Protein AF-A0A8T5UQQ6-F1 (afdb_monomer_lite)

Secondary structure (DSSP, 8-state):
-----------------S----TTSTT---S--HHHHHHHHHHHHHHHHHHHHHHHHHHHHHHHHHHHHHHHTTT----HHHHHHHHHHHHHHHHHHHHHHHHHHHHHHHHHHTTTTT--S-----HHHHHHHHHHHHHHHHHHHHHHHHHHHH-SSHHHHHHHHHHHHHHHHHHHHT-

Radius of gyration: 28.47 Å; chains: 1; bounding box: 73×59×89 Å

pLDDT: mean 74.28, std 14.73, range [43.25, 91.75]

Foldseek 3Di:
DDDDDDDDDPDDPPPPDDDPPPPVDPPDDPPPPVVNVVLVLVLVVLLVCLLLVLLLVLLVVLLVCVVCVVVCVVPDDDDPPVVSVCSLVVSLVVSVVVSVVVVVVSVVCCQVCCVVPVDPNPPDDPVVNVVVSVVCSVVSSVVSNVVSVVLSVVDPHPVVSVVVSVVVCVVVVVVSVVD

Sequence (179 aa):
PMDLEVHNLDPTPQVDRYSEEDCSRPNYTCESNALVQMIPMGTIILIYVFIAGGASMLLRNVANEKQNRMIEILMTSVDPSQMFTGKIIGLGIASLIPTLVWVGTSFALLQVGGGTLNLPQEFTLPLSFLIGWLFFFMLGYALYASLMAGVGALAPNLKEANQAIGLIMLPMVIGYMLS

Structure (mmCIF, N/CA/C/O backbone):
data_AF-A0A8T5UQQ6-F1
#
_entry.id   AF-A0A8T5UQQ6-F1
#
loop_
_atom_site.group_PDB
_atom_site.id
_atom_site.type_symbol
_atom_site.label_atom_id
_atom_site.label_alt_id
_atom_site.label_comp_id
_atom_site.label_asym_id
_atom_site.label_entity_id
_atom_site.label_seq_id
_atom_site.pdbx_PDB_ins_code
_atom_site.Cartn_x
_atom_site.Cartn_y
_atom_site.Cartn_z
_atom_site.occupancy
_atom_site.B_iso_or_equiv
_atom_site.auth_seq_id
_atom_site.auth_comp_id
_atom_site.auth_asym_id
_atom_site.auth_atom_id
_atom_site.pdbx_PDB_model_num
ATOM 1 N N . PRO A 1 1 ? 56.107 -46.641 -57.876 1.00 48.81 1 PRO A N 1
ATOM 2 C CA . PRO A 1 1 ? 56.370 -45.622 -56.835 1.00 48.81 1 PRO A CA 1
ATOM 3 C C . PRO A 1 1 ? 55.032 -45.297 -56.180 1.00 48.81 1 PRO A C 1
ATOM 5 O O . PRO A 1 1 ? 54.110 -44.898 -56.881 1.00 48.81 1 PRO A O 1
ATOM 8 N N . MET A 1 2 ? 54.897 -45.667 -54.908 1.00 46.38 2 MET A N 1
ATOM 9 C CA . MET A 1 2 ? 53.765 -45.312 -54.058 1.00 46.38 2 MET A CA 1
ATOM 10 C C . MET A 1 2 ? 53.975 -43.880 -53.581 1.00 46.38 2 MET A C 1
ATOM 12 O O . MET A 1 2 ? 54.903 -43.661 -52.812 1.00 46.38 2 MET A O 1
ATOM 16 N N . ASP A 1 3 ? 53.089 -42.973 -53.981 1.00 51.50 3 ASP A N 1
ATOM 17 C CA . ASP A 1 3 ? 52.926 -41.675 -53.334 1.00 51.50 3 ASP A CA 1
ATOM 18 C C . ASP A 1 3 ? 51.500 -41.644 -52.766 1.00 51.50 3 ASP A C 1
ATOM 20 O O . ASP A 1 3 ? 50.524 -41.325 -53.445 1.00 51.50 3 ASP A O 1
ATOM 24 N N . LEU A 1 4 ? 51.376 -42.105 -51.523 1.00 57.09 4 LEU A N 1
ATOM 25 C CA . LEU A 1 4 ? 50.276 -41.760 -50.631 1.00 57.09 4 LEU A CA 1
ATOM 26 C C . LEU A 1 4 ? 50.703 -40.479 -49.920 1.00 57.09 4 LEU A C 1
ATOM 28 O O . LEU A 1 4 ? 51.728 -40.524 -49.255 1.00 57.09 4 LEU A O 1
ATOM 32 N N . GLU A 1 5 ? 49.924 -39.397 -49.999 1.00 53.69 5 GLU A N 1
ATOM 33 C CA . GLU A 1 5 ? 49.599 -38.623 -48.793 1.00 53.69 5 GLU A CA 1
ATOM 34 C C . GLU A 1 5 ? 48.409 -37.653 -49.027 1.00 53.69 5 GLU A C 1
ATOM 36 O O . GLU A 1 5 ? 48.450 -36.786 -49.895 1.00 53.69 5 GLU A O 1
ATOM 41 N N . VAL A 1 6 ? 47.359 -37.854 -48.211 1.00 54.50 6 VAL A N 1
ATOM 42 C CA . VAL A 1 6 ? 46.311 -36.928 -47.692 1.00 54.50 6 VAL A CA 1
ATOM 43 C C . VAL A 1 6 ? 45.605 -35.996 -48.694 1.00 54.50 6 VAL A C 1
ATOM 45 O O . VAL A 1 6 ? 46.119 -34.976 -49.132 1.00 54.50 6 VAL A O 1
ATOM 48 N N . HIS A 1 7 ? 44.366 -36.290 -49.094 1.00 56.03 7 HIS A N 1
ATOM 49 C CA . HIS A 1 7 ? 43.166 -36.006 -48.289 1.00 56.03 7 HIS A CA 1
ATOM 50 C C . HIS A 1 7 ? 43.105 -34.541 -47.830 1.00 56.03 7 HIS A C 1
ATOM 52 O O . HIS A 1 7 ? 43.302 -34.225 -46.663 1.00 56.03 7 HIS A O 1
ATOM 58 N N . ASN A 1 8 ? 42.775 -33.656 -48.770 1.00 47.09 8 ASN A N 1
ATOM 59 C CA . ASN A 1 8 ? 42.114 -32.400 -48.449 1.00 47.09 8 ASN A CA 1
ATOM 60 C C . ASN A 1 8 ? 40.640 -32.581 -48.804 1.00 47.09 8 ASN A C 1
ATOM 62 O O . ASN A 1 8 ? 40.228 -32.347 -49.940 1.00 47.09 8 ASN A O 1
ATOM 66 N N . LEU A 1 9 ? 39.863 -33.080 -47.834 1.00 55.78 9 LEU A N 1
ATOM 67 C CA . LEU A 1 9 ? 38.450 -32.737 -47.806 1.00 55.78 9 LEU A CA 1
ATOM 68 C C . LEU A 1 9 ? 38.389 -31.214 -47.765 1.00 55.78 9 LEU A C 1
ATOM 70 O O . LEU A 1 9 ? 38.919 -30.596 -46.843 1.00 55.78 9 LEU A O 1
ATOM 74 N N . ASP A 1 10 ? 37.745 -30.644 -48.774 1.00 48.91 10 ASP A N 1
ATOM 75 C CA . ASP A 1 10 ? 37.105 -29.344 -48.659 1.00 48.91 10 ASP A CA 1
ATOM 76 C C . ASP A 1 10 ? 36.351 -29.324 -47.318 1.00 48.91 10 ASP A C 1
ATOM 78 O O . ASP A 1 10 ? 35.553 -30.243 -47.066 1.00 48.91 10 ASP A O 1
ATOM 82 N N . PRO A 1 11 ? 36.669 -28.409 -46.386 1.00 51.97 11 PRO A N 1
ATOM 83 C CA . PRO A 1 11 ? 36.000 -28.403 -45.107 1.00 51.97 11 PRO A CA 1
ATOM 84 C C . PRO A 1 11 ? 34.520 -28.148 -45.374 1.00 51.97 11 PRO A C 1
ATOM 86 O O . PRO A 1 11 ? 34.117 -27.106 -45.884 1.00 51.97 11 PRO A O 1
ATOM 89 N N . THR A 1 12 ? 33.711 -29.138 -44.996 1.00 50.28 12 THR A N 1
ATOM 90 C CA . THR A 1 12 ? 32.293 -28.987 -44.669 1.00 50.28 12 THR A CA 1
ATOM 91 C C . THR A 1 12 ? 32.034 -27.596 -44.094 1.00 50.28 12 THR A C 1
ATOM 93 O O . THR A 1 12 ? 32.864 -27.154 -43.289 1.00 50.28 12 THR A O 1
ATOM 96 N N . PRO A 1 13 ? 30.906 -26.936 -44.418 1.00 49.59 13 PRO A N 1
ATOM 97 C CA . PRO A 1 13 ? 30.585 -25.659 -43.802 1.00 49.59 13 PRO A CA 1
ATOM 98 C C . PRO A 1 13 ? 30.657 -25.878 -42.293 1.00 49.59 13 PRO A C 1
ATOM 100 O O . PRO A 1 13 ? 29.918 -26.704 -41.750 1.00 49.59 13 PRO A O 1
ATOM 103 N N . GLN A 1 14 ? 31.632 -25.240 -41.642 1.00 46.31 14 GLN A N 1
ATOM 104 C CA . GLN A 1 14 ? 31.705 -25.217 -40.194 1.00 46.31 14 GLN A CA 1
ATOM 105 C C . GLN A 1 14 ? 30.422 -24.503 -39.790 1.00 46.31 14 GLN A C 1
ATOM 107 O O . GLN A 1 14 ? 30.275 -23.297 -39.968 1.00 46.31 14 GLN A O 1
ATOM 112 N N . VAL A 1 15 ? 29.428 -25.290 -39.380 1.00 53.84 15 VAL A N 1
ATOM 113 C CA . VAL A 1 15 ? 28.278 -24.794 -38.644 1.00 53.84 15 VAL A CA 1
ATOM 114 C C . VAL A 1 15 ? 28.882 -24.311 -37.342 1.00 53.84 15 VAL A C 1
ATOM 116 O O . VAL A 1 15 ? 29.080 -25.097 -36.409 1.00 53.84 15 VAL A O 1
ATOM 119 N N . ASP A 1 16 ? 29.301 -23.048 -37.355 1.00 46.66 16 ASP A N 1
ATOM 120 C CA . ASP A 1 16 ? 29.894 -22.421 -36.200 1.00 46.66 16 ASP A CA 1
ATOM 121 C C . ASP A 1 16 ? 28.890 -22.520 -35.060 1.00 46.66 16 ASP A C 1
ATOM 123 O O . ASP A 1 16 ? 27.687 -22.258 -35.142 1.00 46.66 16 ASP A O 1
ATOM 127 N N . ARG A 1 17 ? 29.442 -23.120 -34.026 1.00 45.59 17 ARG A N 1
ATOM 128 C CA . ARG A 1 17 ? 28.797 -23.741 -32.901 1.00 45.59 17 ARG A CA 1
ATOM 129 C C . ARG A 1 17 ? 28.355 -22.618 -31.965 1.00 45.59 17 ARG A C 1
ATOM 131 O O . ARG A 1 17 ? 29.188 -22.069 -31.265 1.00 45.59 17 ARG A O 1
ATOM 138 N N . TYR A 1 18 ? 27.044 -22.385 -31.921 1.00 46.19 18 TYR A N 1
ATOM 139 C CA . TYR A 1 18 ? 26.303 -21.660 -30.883 1.00 46.19 18 TYR A CA 1
ATOM 140 C C . TYR A 1 18 ? 26.554 -20.145 -30.734 1.00 46.19 18 TYR A C 1
ATOM 142 O O . TYR A 1 18 ? 27.551 -19.704 -30.179 1.00 46.19 18 TYR A O 1
ATOM 150 N N . SER A 1 19 ? 25.473 -19.411 -31.026 1.00 47.06 19 SER A N 1
ATOM 151 C CA . SER A 1 19 ? 24.978 -18.268 -30.246 1.00 47.06 19 SER A CA 1
ATOM 152 C C . SER A 1 19 ? 25.592 -16.893 -30.505 1.00 47.06 19 SER A C 1
ATOM 154 O O . SER A 1 19 ? 26.035 -16.225 -29.579 1.00 47.06 19 SER A O 1
ATOM 156 N N . GLU A 1 20 ? 25.473 -16.402 -31.737 1.00 48.59 20 GLU A N 1
ATOM 157 C CA . GLU A 1 20 ? 25.137 -14.985 -31.890 1.00 48.59 20 GLU A CA 1
ATOM 158 C C . GLU A 1 20 ? 23.605 -14.914 -31.814 1.00 48.59 20 GLU A C 1
ATOM 160 O O . GLU A 1 20 ? 22.903 -15.274 -32.762 1.00 48.59 20 GLU A O 1
ATOM 165 N N . GLU A 1 21 ? 23.076 -14.630 -30.618 1.00 49.22 21 GLU A N 1
ATOM 166 C CA . GLU A 1 21 ? 21.642 -14.423 -30.417 1.00 49.22 21 GLU A CA 1
ATOM 167 C C . GLU A 1 21 ? 21.211 -13.261 -31.315 1.00 49.22 21 GLU A C 1
ATOM 169 O O . GLU A 1 21 ? 21.524 -12.099 -31.073 1.00 49.22 21 GLU A O 1
ATOM 174 N N . ASP A 1 22 ? 20.528 -13.592 -32.405 1.00 44.81 22 ASP A N 1
ATOM 175 C CA . ASP A 1 22 ? 20.008 -12.629 -33.362 1.00 44.81 22 ASP A CA 1
ATOM 176 C C . ASP A 1 22 ? 18.836 -11.864 -32.705 1.00 44.81 22 ASP A C 1
ATOM 178 O O . ASP A 1 22 ? 17.666 -12.257 -32.786 1.00 44.81 22 ASP A O 1
ATOM 182 N N . CYS A 1 23 ? 19.154 -10.775 -31.993 1.00 53.72 23 CYS A N 1
ATOM 183 C CA . CYS A 1 23 ? 18.213 -9.914 -31.253 1.00 53.72 23 CYS A CA 1
ATOM 184 C C . CYS A 1 23 ? 17.327 -9.042 -32.152 1.00 53.72 23 CYS A C 1
ATOM 186 O O . CYS A 1 23 ? 16.641 -8.141 -31.675 1.00 53.72 23 CYS A O 1
ATOM 188 N N . SER A 1 24 ? 17.333 -9.279 -33.463 1.00 52.34 24 SER A N 1
ATOM 189 C CA . SER A 1 24 ? 16.551 -8.513 -34.440 1.00 52.34 24 SER A CA 1
ATOM 190 C C . SER A 1 24 ? 15.071 -8.905 -34.489 1.00 52.34 24 SER A C 1
ATOM 192 O O . SER A 1 24 ? 14.300 -8.323 -35.254 1.00 52.34 24 SER A O 1
ATOM 194 N N . ARG A 1 25 ? 14.634 -9.902 -33.710 1.00 43.25 25 ARG A N 1
ATOM 195 C CA . ARG A 1 25 ? 13.232 -10.338 -33.678 1.00 43.25 25 ARG A CA 1
ATOM 196 C C . ARG A 1 25 ? 12.530 -9.836 -32.408 1.00 43.25 25 ARG A C 1
ATOM 198 O O . ARG A 1 25 ? 13.075 -9.975 -31.316 1.00 43.25 25 ARG A O 1
ATOM 205 N N . PRO A 1 26 ? 11.288 -9.328 -32.513 1.00 44.31 26 PRO A N 1
ATOM 206 C CA . PRO A 1 26 ? 10.634 -8.525 -31.472 1.00 44.31 26 PRO A CA 1
ATOM 207 C C . PRO A 1 26 ? 10.145 -9.308 -30.233 1.00 44.31 26 PRO A C 1
ATOM 209 O O . PRO A 1 26 ? 9.230 -8.852 -29.562 1.00 44.31 26 PRO A O 1
ATOM 212 N N . ASN A 1 27 ? 10.705 -10.483 -29.924 1.00 45.22 27 ASN A N 1
ATOM 213 C CA . ASN A 1 27 ? 10.238 -11.345 -28.828 1.00 45.22 27 ASN A CA 1
ATOM 214 C C . ASN A 1 27 ? 11.335 -12.188 -28.148 1.00 45.22 27 ASN A C 1
ATOM 216 O O . ASN A 1 27 ? 11.002 -13.109 -27.402 1.00 45.22 27 ASN A O 1
ATOM 220 N N . TYR A 1 28 ? 12.623 -11.919 -28.389 1.00 48.03 28 TYR A N 1
ATOM 221 C CA . TYR A 1 28 ? 13.712 -12.656 -27.735 1.00 48.03 28 TYR A CA 1
ATOM 222 C C . TYR A 1 28 ? 14.485 -11.730 -26.799 1.00 48.03 28 TYR A C 1
ATOM 224 O O . TYR A 1 28 ? 15.017 -10.705 -27.218 1.00 48.03 28 TYR A O 1
ATOM 232 N N . THR A 1 29 ? 14.517 -12.082 -25.515 1.00 49.00 29 THR A N 1
ATOM 233 C CA . THR A 1 29 ? 15.319 -11.407 -24.494 1.00 49.00 29 THR A CA 1
ATOM 234 C C . THR A 1 29 ? 16.764 -11.875 -24.623 1.00 49.00 29 THR A C 1
ATOM 236 O O . THR A 1 29 ? 17.143 -12.861 -23.994 1.00 49.00 29 THR A O 1
ATOM 239 N N . CYS A 1 30 ? 17.545 -11.211 -25.468 1.00 50.59 30 CYS A N 1
ATOM 240 C CA . CYS A 1 30 ? 18.984 -11.439 -25.529 1.00 50.59 30 CYS A CA 1
ATOM 241 C C . CYS A 1 30 ? 19.644 -11.030 -24.222 1.00 50.59 30 CYS A C 1
ATOM 243 O O . CYS A 1 30 ? 19.301 -9.978 -23.677 1.00 50.59 30 CYS A O 1
ATOM 245 N N . GLU A 1 31 ? 20.538 -11.894 -23.745 1.00 50.94 31 GLU A N 1
ATOM 246 C CA . GLU A 1 31 ? 21.316 -11.778 -22.512 1.00 50.94 31 GLU A CA 1
ATOM 247 C C . GLU A 1 31 ? 20.627 -10.924 -21.436 1.00 50.94 31 GLU A C 1
ATOM 249 O O . GLU A 1 31 ? 20.911 -9.737 -21.248 1.00 50.94 31 GLU A O 1
ATOM 254 N N . SER A 1 32 ? 19.666 -11.520 -20.719 1.00 50.41 32 SER A N 1
ATOM 255 C CA . SER A 1 32 ? 19.067 -10.837 -19.578 1.00 50.41 32 SER A CA 1
ATOM 256 C C . SER A 1 32 ? 20.149 -10.630 -18.523 1.00 50.41 32 SER A C 1
ATOM 258 O O . SER A 1 32 ? 20.444 -11.519 -17.721 1.00 50.41 32 SER A O 1
ATOM 260 N N . ASN A 1 33 ? 20.730 -9.434 -18.510 1.00 59.69 33 ASN A N 1
ATOM 261 C CA . ASN A 1 33 ? 21.456 -8.917 -17.369 1.00 59.69 33 ASN A CA 1
ATOM 262 C C . ASN A 1 33 ? 20.621 -9.247 -16.129 1.00 59.69 33 ASN A C 1
ATOM 264 O O . ASN A 1 33 ? 19.477 -8.793 -16.025 1.00 59.69 33 ASN A O 1
ATOM 268 N N . ALA A 1 34 ? 21.171 -10.032 -15.196 1.00 62.28 34 ALA A N 1
ATOM 269 C CA . ALA A 1 34 ? 20.479 -10.413 -13.959 1.00 62.28 34 ALA A CA 1
ATOM 270 C C . ALA A 1 34 ? 19.876 -9.186 -13.242 1.00 62.28 34 ALA A C 1
ATOM 272 O O . ALA A 1 34 ? 18.844 -9.267 -12.581 1.00 62.28 34 ALA A O 1
ATOM 273 N N . LEU A 1 35 ? 20.486 -8.019 -13.460 1.00 63.72 35 LEU A N 1
ATOM 274 C CA . LEU A 1 35 ? 20.041 -6.715 -12.998 1.00 63.72 35 LEU A CA 1
ATOM 275 C C . LEU A 1 35 ? 18.657 -6.295 -13.538 1.00 63.72 35 LEU A C 1
ATOM 277 O O . LEU A 1 35 ? 17.856 -5.773 -12.772 1.00 63.72 35 LEU A O 1
ATOM 281 N N . VAL A 1 36 ? 18.332 -6.555 -14.810 1.00 65.44 36 VAL A N 1
ATOM 282 C CA . VAL A 1 36 ? 17.028 -6.205 -15.418 1.00 65.44 36 VAL A CA 1
ATOM 283 C C . VAL A 1 36 ? 15.909 -7.088 -14.884 1.00 65.44 36 VAL A C 1
ATOM 285 O O . VAL A 1 36 ? 14.805 -6.605 -14.647 1.00 65.44 36 VAL A O 1
ATOM 288 N N . GLN A 1 37 ? 16.200 -8.365 -14.636 1.00 69.31 37 GLN A N 1
ATOM 289 C CA . GLN A 1 37 ? 15.239 -9.304 -14.059 1.00 69.31 37 GLN A CA 1
ATOM 290 C C . GLN A 1 37 ? 14.998 -9.039 -12.562 1.00 69.31 37 GLN A C 1
ATOM 292 O O . GLN A 1 37 ? 13.894 -9.249 -12.058 1.00 69.31 37 GLN A O 1
ATOM 297 N N . MET A 1 38 ? 16.001 -8.508 -11.855 1.00 72.12 38 MET A N 1
ATOM 298 C CA . MET A 1 38 ? 15.914 -8.191 -10.428 1.00 72.12 38 MET A CA 1
ATOM 299 C C . MET A 1 38 ? 15.049 -6.956 -10.130 1.00 72.12 38 MET A C 1
ATOM 301 O O . MET A 1 38 ? 14.461 -6.867 -9.053 1.00 72.12 38 MET A O 1
ATOM 305 N N . ILE A 1 39 ? 14.928 -6.015 -11.071 1.00 76.50 39 ILE A N 1
ATOM 306 C CA . ILE A 1 39 ? 14.150 -4.780 -10.886 1.00 76.50 39 ILE A CA 1
ATOM 307 C C . ILE A 1 39 ? 12.661 -5.054 -10.614 1.00 76.50 39 ILE A C 1
ATOM 309 O O . ILE A 1 39 ? 12.184 -4.624 -9.561 1.00 76.50 39 ILE A O 1
ATOM 313 N N . PRO A 1 40 ? 11.901 -5.771 -11.469 1.00 75.94 40 PRO A N 1
ATOM 314 C CA . PRO A 1 40 ? 10.484 -6.021 -11.211 1.00 75.94 40 PRO A CA 1
ATOM 315 C C . PRO A 1 40 ? 10.263 -6.838 -9.929 1.00 75.94 40 PRO A C 1
ATOM 317 O O . PRO A 1 40 ? 9.411 -6.465 -9.121 1.00 75.94 40 PRO A O 1
ATOM 320 N N . MET A 1 41 ? 11.083 -7.863 -9.668 1.00 79.19 41 MET A N 1
ATOM 321 C CA . MET A 1 41 ? 11.027 -8.626 -8.411 1.00 79.19 41 MET A CA 1
ATOM 322 C C . MET A 1 41 ? 11.242 -7.732 -7.179 1.00 79.19 41 MET A C 1
ATOM 324 O O . MET A 1 41 ? 10.470 -7.785 -6.218 1.00 79.19 41 MET A O 1
ATOM 328 N N . GLY A 1 42 ? 12.240 -6.845 -7.229 1.00 80.50 42 GLY A N 1
ATOM 329 C CA . GLY A 1 42 ? 12.526 -5.884 -6.166 1.00 80.50 42 GLY A CA 1
ATOM 330 C C . GLY A 1 42 ? 11.390 -4.885 -5.945 1.00 80.50 42 GLY A C 1
ATOM 331 O O . GLY A 1 42 ? 11.038 -4.602 -4.800 1.00 80.50 42 GLY A O 1
ATOM 332 N N . THR A 1 43 ? 10.760 -4.389 -7.015 1.00 79.31 43 THR A N 1
ATOM 333 C CA . THR A 1 43 ? 9.626 -3.457 -6.885 1.00 79.31 43 THR A CA 1
ATOM 334 C C . THR A 1 43 ? 8.428 -4.096 -6.184 1.00 79.31 43 THR A C 1
ATOM 336 O O . THR A 1 43 ? 7.836 -3.463 -5.311 1.00 79.31 43 THR A O 1
ATOM 339 N N . ILE A 1 44 ? 8.110 -5.359 -6.487 1.00 81.62 44 ILE A N 1
ATOM 340 C CA . ILE A 1 44 ? 7.002 -6.093 -5.858 1.00 81.62 44 ILE A CA 1
ATOM 341 C C . ILE A 1 44 ? 7.274 -6.306 -4.363 1.00 81.62 44 ILE A C 1
ATOM 343 O O . ILE A 1 44 ? 6.408 -6.009 -3.535 1.00 81.62 44 ILE A O 1
ATOM 347 N N . ILE A 1 45 ? 8.489 -6.740 -4.004 1.00 84.50 45 ILE A N 1
ATOM 348 C CA . ILE A 1 45 ? 8.902 -6.882 -2.598 1.00 84.50 45 ILE A CA 1
ATOM 349 C C . ILE A 1 45 ? 8.783 -5.553 -1.854 1.00 84.50 45 ILE A C 1
ATOM 351 O O . ILE A 1 45 ? 8.256 -5.514 -0.743 1.00 84.50 45 ILE A O 1
ATOM 355 N N . LEU A 1 46 ? 9.273 -4.460 -2.441 1.00 85.56 46 LEU A N 1
ATOM 356 C CA . LEU A 1 46 ? 9.270 -3.159 -1.777 1.00 85.56 46 LEU A CA 1
ATOM 357 C C . LEU A 1 46 ? 7.846 -2.677 -1.507 1.00 85.56 46 LEU A C 1
ATOM 359 O O . LEU A 1 46 ? 7.549 -2.272 -0.385 1.00 85.56 46 LEU A O 1
ATOM 363 N N . ILE A 1 47 ? 6.948 -2.783 -2.491 1.00 86.75 47 ILE A N 1
ATOM 364 C CA . ILE A 1 47 ? 5.529 -2.437 -2.320 1.00 86.75 47 ILE A CA 1
ATOM 365 C C . ILE A 1 47 ? 4.926 -3.223 -1.157 1.00 86.75 47 ILE A C 1
ATOM 367 O O . ILE A 1 47 ? 4.273 -2.643 -0.288 1.00 86.75 47 ILE A O 1
ATOM 371 N N . TYR A 1 48 ? 5.185 -4.529 -1.106 1.00 86.56 48 TYR A N 1
ATOM 372 C CA . TYR A 1 48 ? 4.723 -5.379 -0.018 1.00 86.56 48 TYR A CA 1
ATOM 373 C C . TYR A 1 48 ? 5.248 -4.912 1.347 1.00 86.56 48 TYR A C 1
ATOM 375 O O . TYR A 1 48 ? 4.461 -4.748 2.281 1.00 86.56 48 TYR A O 1
ATOM 383 N N . VAL A 1 49 ? 6.551 -4.641 1.468 1.00 86.88 49 VAL A N 1
ATOM 384 C CA . VAL A 1 49 ? 7.166 -4.197 2.729 1.00 86.88 49 VAL A CA 1
ATOM 385 C C . VAL A 1 49 ? 6.581 -2.865 3.200 1.00 86.88 49 VAL A C 1
ATOM 387 O O . VAL A 1 49 ? 6.314 -2.708 4.392 1.00 86.88 49 VAL A O 1
ATOM 390 N N . PHE A 1 50 ? 6.323 -1.919 2.295 1.00 88.81 50 PHE A N 1
ATOM 391 C CA . PHE A 1 50 ? 5.712 -0.639 2.657 1.00 88.81 50 PHE A CA 1
ATOM 392 C C . PHE A 1 50 ? 4.244 -0.779 3.076 1.00 88.81 50 PHE A C 1
ATOM 394 O O . PHE A 1 50 ? 3.842 -0.166 4.069 1.00 88.81 50 PHE A O 1
ATOM 401 N N . ILE A 1 51 ? 3.460 -1.624 2.398 1.00 90.06 51 ILE A N 1
ATOM 402 C CA . ILE A 1 51 ? 2.075 -1.931 2.791 1.00 90.06 51 ILE A CA 1
ATOM 403 C C . ILE A 1 51 ? 2.048 -2.591 4.174 1.00 90.06 51 ILE A C 1
ATOM 405 O O . ILE A 1 51 ? 1.359 -2.123 5.087 1.00 90.06 51 ILE A O 1
ATOM 409 N N . ALA A 1 52 ? 2.830 -3.657 4.349 1.00 88.69 52 ALA A N 1
ATOM 410 C CA . ALA A 1 52 ? 2.891 -4.409 5.593 1.00 88.69 52 ALA A CA 1
ATOM 411 C C . ALA A 1 52 ? 3.422 -3.547 6.746 1.00 88.69 52 ALA A C 1
ATOM 413 O O . ALA A 1 52 ? 2.893 -3.606 7.858 1.00 88.69 52 ALA A O 1
ATOM 414 N N . GLY A 1 53 ? 4.423 -2.705 6.486 1.00 88.88 53 GLY A N 1
ATOM 415 C CA . GLY A 1 53 ? 4.972 -1.749 7.444 1.00 88.88 53 GLY A CA 1
ATOM 416 C C . GLY A 1 53 ? 3.948 -0.698 7.873 1.00 88.88 53 GLY A C 1
ATOM 417 O O . GLY A 1 53 ? 3.730 -0.510 9.072 1.00 88.88 53 GLY A O 1
ATOM 418 N N . GLY A 1 54 ? 3.258 -0.068 6.916 1.00 88.62 54 GLY A N 1
ATOM 419 C CA . GLY A 1 54 ? 2.228 0.939 7.190 1.00 88.62 54 GLY A CA 1
ATOM 420 C C . GLY A 1 54 ? 1.071 0.390 8.029 1.00 88.62 54 GLY A C 1
ATOM 421 O O . GLY A 1 54 ? 0.645 1.007 9.007 1.00 88.62 54 GLY A O 1
ATOM 422 N N . ALA A 1 55 ? 0.598 -0.813 7.715 1.00 89.00 55 ALA A N 1
ATOM 423 C CA . ALA A 1 55 ? -0.466 -1.466 8.472 1.00 89.00 55 ALA A CA 1
ATOM 424 C C . ALA A 1 55 ? 0.001 -2.034 9.830 1.00 89.00 55 ALA A C 1
ATOM 426 O O . ALA A 1 55 ? -0.751 -2.013 10.804 1.00 89.00 55 ALA A O 1
ATOM 427 N N . SER A 1 56 ? 1.258 -2.469 9.948 1.00 88.44 56 SER A N 1
ATOM 428 C CA . SER A 1 56 ? 1.856 -2.827 11.247 1.00 88.44 56 SER A CA 1
ATOM 429 C C . SER A 1 56 ? 1.945 -1.614 12.175 1.00 88.44 56 SER A C 1
ATOM 431 O O . SER A 1 56 ? 1.756 -1.721 13.389 1.00 88.44 56 SER A O 1
ATOM 433 N N . MET A 1 57 ? 2.206 -0.436 11.608 1.00 88.81 57 MET A N 1
ATOM 434 C CA . MET A 1 57 ? 2.201 0.822 12.344 1.00 88.81 57 MET A CA 1
ATOM 435 C C . MET A 1 57 ? 0.786 1.190 12.807 1.00 88.81 57 MET A C 1
ATOM 437 O O . MET A 1 57 ? 0.623 1.632 13.943 1.00 88.81 57 MET A O 1
ATOM 441 N N . LEU A 1 58 ? -0.246 0.940 11.993 1.00 88.62 58 LEU A N 1
ATOM 442 C CA . LEU A 1 58 ? -1.650 1.096 12.400 1.00 88.62 58 LEU A CA 1
ATOM 443 C C . LEU A 1 58 ? -1.977 0.238 13.630 1.00 88.62 58 LEU A C 1
ATOM 445 O O . LEU A 1 58 ? -2.461 0.777 14.622 1.00 88.62 58 LEU A O 1
ATOM 449 N N . LEU A 1 59 ? -1.646 -1.057 13.615 1.00 87.50 59 LEU A N 1
ATOM 450 C CA . LEU A 1 59 ? -1.858 -1.960 14.756 1.00 87.50 59 LEU A CA 1
ATOM 451 C C . LEU A 1 59 ? -1.227 -1.420 16.045 1.00 87.50 59 LEU A C 1
ATOM 453 O O . LEU A 1 59 ? -1.858 -1.424 17.100 1.00 87.50 59 LEU A O 1
ATOM 457 N N . ARG A 1 60 ? 0.006 -0.911 15.963 1.00 86.00 60 ARG A N 1
ATOM 458 C CA . ARG A 1 60 ? 0.703 -0.328 17.118 1.00 86.00 60 ARG A CA 1
ATOM 459 C C . ARG A 1 60 ? 0.017 0.926 17.630 1.00 86.00 60 ARG A C 1
ATOM 461 O O . ARG A 1 60 ? -0.129 1.074 18.836 1.00 86.00 60 ARG A O 1
ATOM 468 N N . ASN A 1 61 ? -0.430 1.799 16.731 1.00 84.94 61 ASN A N 1
ATOM 469 C CA . ASN A 1 61 ? -1.183 2.991 17.105 1.00 84.94 61 ASN A CA 1
ATOM 470 C C . ASN A 1 61 ? -2.484 2.625 17.823 1.00 84.94 61 ASN A C 1
ATOM 472 O O . ASN A 1 61 ? -2.755 3.179 18.877 1.00 84.94 61 ASN A O 1
ATOM 476 N N . VAL A 1 62 ? -3.237 1.652 17.309 1.00 81.75 62 VAL A N 1
ATOM 477 C CA . VAL A 1 62 ? -4.507 1.208 17.907 1.00 81.75 62 VAL A CA 1
ATOM 478 C C . VAL A 1 62 ? -4.285 0.526 19.257 1.00 81.75 62 VAL A C 1
ATOM 480 O O . VAL A 1 62 ? -5.021 0.768 20.210 1.00 81.75 62 VAL A O 1
ATOM 483 N N . ALA A 1 63 ? -3.256 -0.311 19.368 1.00 81.19 63 ALA A N 1
ATOM 484 C CA . ALA A 1 63 ? -2.923 -0.989 20.613 1.00 81.19 63 ALA A CA 1
ATOM 485 C C . ALA A 1 63 ? -2.429 -0.008 21.692 1.00 81.19 63 ALA A C 1
ATOM 487 O O . ALA A 1 63 ? -2.871 -0.088 22.838 1.00 81.19 63 ALA A O 1
ATOM 488 N N . ASN A 1 64 ? -1.582 0.955 21.318 1.00 79.31 64 ASN A N 1
ATOM 489 C CA . ASN A 1 64 ? -1.152 2.028 22.217 1.00 79.31 64 ASN A CA 1
ATOM 490 C C . ASN A 1 64 ? -2.323 2.941 22.594 1.00 79.31 64 ASN A C 1
ATOM 492 O O . ASN A 1 64 ? -2.430 3.357 23.743 1.00 79.31 64 ASN A O 1
ATOM 496 N N . GLU A 1 65 ? -3.241 3.205 21.665 1.00 77.00 65 GLU A N 1
ATOM 497 C CA . GLU A 1 65 ? -4.465 3.938 21.966 1.00 77.00 65 GLU A CA 1
ATOM 498 C C . GLU A 1 65 ? -5.376 3.186 22.905 1.00 77.00 65 GLU A C 1
ATOM 500 O O . GLU A 1 65 ? -5.920 3.805 23.795 1.00 77.00 65 GLU A O 1
ATOM 505 N N . LYS A 1 66 ? -5.538 1.870 22.789 1.00 73.56 66 LYS A N 1
ATOM 506 C CA . LYS A 1 66 ? -6.334 1.100 23.755 1.00 73.56 66 LYS A CA 1
ATOM 507 C C . LYS A 1 66 ? -5.770 1.233 25.174 1.00 73.56 66 LYS A C 1
ATOM 509 O O . LYS A 1 66 ? -6.539 1.350 26.125 1.00 73.56 66 LYS A O 1
ATOM 514 N N . GLN A 1 67 ? -4.443 1.257 25.299 1.00 67.81 67 GLN A N 1
ATOM 515 C CA . GLN A 1 67 ? -3.745 1.440 26.570 1.00 67.81 67 GLN A CA 1
ATOM 516 C C . GLN A 1 67 ? -3.884 2.876 27.103 1.00 67.81 67 GLN A C 1
ATOM 518 O O . GLN A 1 67 ? -4.224 3.064 28.270 1.00 67.81 67 GLN A O 1
ATOM 523 N N . ASN A 1 68 ? -3.700 3.885 26.248 1.00 71.62 68 ASN A N 1
ATOM 524 C CA . ASN A 1 68 ? -3.852 5.294 26.621 1.00 71.62 68 ASN A CA 1
ATOM 525 C C . ASN A 1 68 ? -5.316 5.710 26.814 1.00 71.62 68 ASN A C 1
ATOM 527 O O . ASN A 1 68 ? -5.598 6.549 27.658 1.00 71.62 68 ASN A O 1
ATOM 531 N N . ARG A 1 69 ? -6.268 5.095 26.109 1.00 74.12 69 ARG A N 1
ATOM 532 C CA . ARG A 1 69 ? -7.709 5.381 26.183 1.00 74.12 69 ARG A CA 1
ATOM 533 C C . ARG A 1 69 ? -8.292 5.025 27.546 1.00 74.12 69 ARG A C 1
ATOM 535 O O . ARG A 1 69 ? -9.252 5.659 27.966 1.00 74.12 69 ARG A O 1
ATOM 542 N N . MET A 1 70 ? -7.701 4.074 28.273 1.00 63.06 70 MET A N 1
ATOM 543 C CA . MET A 1 70 ? -8.055 3.832 29.678 1.00 63.06 70 MET A CA 1
ATOM 544 C C . MET A 1 70 ? -7.723 5.049 30.569 1.00 63.06 70 MET A C 1
ATOM 546 O O . MET A 1 70 ? -8.451 5.319 31.518 1.00 63.06 70 MET A O 1
ATOM 550 N N . ILE A 1 71 ? -6.674 5.810 30.231 1.00 63.34 71 ILE A N 1
ATOM 551 C CA . ILE A 1 71 ? -6.283 7.068 30.892 1.00 63.34 71 ILE A CA 1
ATOM 552 C C . ILE A 1 71 ? -7.097 8.258 30.337 1.00 63.34 71 ILE A C 1
ATOM 554 O O . ILE A 1 71 ? -7.490 9.139 31.094 1.00 63.34 71 ILE A O 1
ATOM 558 N N . GLU A 1 72 ? -7.386 8.280 29.031 1.00 66.50 72 GLU A N 1
ATOM 559 C CA . GLU A 1 72 ? -8.026 9.396 28.313 1.00 66.50 72 GLU A CA 1
ATOM 560 C C . GLU A 1 72 ? -9.560 9.457 28.458 1.00 66.50 72 GLU A C 1
ATOM 562 O O . GLU A 1 72 ? -10.119 10.548 28.494 1.00 66.50 72 GLU A O 1
ATOM 567 N N . ILE A 1 73 ? -10.256 8.321 28.629 1.00 63.59 73 ILE A N 1
ATOM 568 C CA . ILE A 1 73 ? -11.714 8.279 28.897 1.00 63.59 73 ILE A CA 1
ATOM 569 C C . ILE A 1 73 ? -12.083 8.999 30.205 1.00 63.59 73 ILE A C 1
ATOM 571 O O . ILE A 1 73 ? -13.211 9.461 30.356 1.00 63.59 73 ILE A O 1
ATOM 575 N N . LEU A 1 74 ? -11.136 9.144 31.137 1.00 57.81 74 LEU A N 1
ATOM 576 C CA . LEU A 1 74 ? -11.318 9.981 32.326 1.00 57.81 74 LEU A CA 1
ATOM 577 C C . LEU A 1 74 ? -11.339 11.488 32.009 1.00 57.81 74 LEU A C 1
ATOM 579 O O . LEU A 1 74 ? -11.700 12.272 32.881 1.00 57.81 74 LEU A O 1
ATOM 583 N N . MET A 1 75 ? -10.938 11.908 30.805 1.00 54.34 75 MET A N 1
ATOM 584 C CA . MET A 1 75 ? -10.619 13.305 30.496 1.00 54.34 75 MET A CA 1
ATOM 585 C C . MET A 1 75 ? -11.240 13.853 29.199 1.00 54.34 75 MET A C 1
ATOM 587 O O . MET A 1 75 ? -11.365 15.072 29.109 1.00 54.34 75 MET A O 1
ATOM 591 N N . THR A 1 76 ? -11.639 13.051 28.198 1.00 63.09 76 THR A N 1
ATOM 592 C CA . THR A 1 76 ? -12.148 13.615 26.924 1.00 63.09 76 THR A CA 1
ATOM 593 C C . THR A 1 76 ? -13.332 12.850 26.310 1.00 63.09 76 THR A C 1
ATOM 595 O O . THR A 1 76 ? -13.362 11.622 26.234 1.00 63.09 76 THR A O 1
ATOM 598 N N . SER A 1 77 ? -14.337 13.614 25.858 1.00 52.41 77 SER A N 1
ATOM 599 C CA . SER A 1 77 ? -15.514 13.145 25.120 1.00 52.41 77 SER A CA 1
ATOM 600 C C . SER A 1 77 ? -15.337 13.420 23.622 1.00 52.41 77 SER A C 1
ATOM 602 O O . SER A 1 77 ? -15.729 14.474 23.121 1.00 52.41 77 SER A O 1
ATOM 604 N N . VAL A 1 78 ? -14.723 12.490 22.899 1.00 72.56 78 VAL A N 1
ATOM 605 C CA . VAL A 1 78 ? -14.730 12.486 21.429 1.00 72.56 78 VAL A CA 1
ATOM 606 C C . VAL A 1 78 ? -15.199 11.122 20.944 1.00 72.56 78 VAL A C 1
ATOM 608 O O . VAL A 1 78 ? -14.841 10.085 21.509 1.00 72.56 78 VAL A O 1
ATOM 611 N N . ASP A 1 79 ? -16.011 11.131 19.889 1.00 70.50 79 ASP A N 1
ATOM 612 C CA . ASP A 1 79 ? -16.554 9.925 19.281 1.00 70.50 79 ASP A CA 1
ATOM 613 C C . ASP A 1 79 ? -15.440 9.040 18.662 1.00 70.50 79 ASP A C 1
ATOM 615 O O . ASP A 1 79 ? -14.708 9.483 17.769 1.00 70.50 79 ASP A O 1
ATOM 619 N N . PRO A 1 80 ? -15.299 7.763 19.083 1.00 67.94 80 PRO A N 1
ATOM 620 C CA . PRO A 1 80 ? -14.168 6.896 18.713 1.00 67.94 80 PRO A CA 1
ATOM 621 C C . PRO A 1 80 ? -14.070 6.509 17.229 1.00 67.94 80 PRO A C 1
ATOM 623 O O . PRO A 1 80 ? -12.994 6.145 16.751 1.00 67.94 80 PRO A O 1
ATOM 626 N N . SER A 1 81 ? -15.183 6.529 16.493 1.00 73.00 81 SER A N 1
ATOM 627 C CA . SER A 1 81 ? -15.256 6.014 15.118 1.00 73.00 81 SER A CA 1
ATOM 628 C C . SER A 1 81 ? -14.594 6.941 14.098 1.00 73.00 81 SER A C 1
ATOM 630 O O . SER A 1 81 ? -13.888 6.472 13.206 1.00 73.00 81 SER A O 1
ATOM 632 N N . GLN A 1 82 ? -14.756 8.257 14.254 1.00 81.81 82 GLN A N 1
ATOM 633 C CA . GLN A 1 82 ? -14.182 9.250 13.342 1.00 81.81 82 GLN A CA 1
ATOM 634 C C . GLN A 1 82 ? -12.653 9.310 13.457 1.00 81.81 82 GLN A C 1
ATOM 636 O O . GLN A 1 82 ? -11.949 9.430 12.452 1.00 81.81 82 GLN A O 1
ATOM 641 N N . MET A 1 83 ? -12.131 9.138 14.672 1.00 79.88 83 MET A N 1
ATOM 642 C CA . MET A 1 83 ? -10.693 9.094 14.935 1.00 79.88 83 MET A CA 1
ATOM 643 C C . MET A 1 83 ? -10.023 7.886 14.261 1.00 79.88 83 MET A C 1
ATOM 645 O O . MET A 1 83 ? -8.921 7.992 13.719 1.00 79.88 83 MET A O 1
ATOM 649 N N . PHE A 1 84 ? -10.705 6.739 14.248 1.00 81.25 84 PHE A N 1
ATOM 650 C CA . PHE A 1 84 ? -10.173 5.501 13.684 1.00 81.25 84 PHE A CA 1
ATOM 651 C C . PHE A 1 84 ? -10.092 5.536 12.149 1.00 81.25 84 PHE A C 1
ATOM 653 O O . PHE A 1 84 ? -9.063 5.175 11.575 1.00 81.25 84 PHE A O 1
ATOM 660 N N . THR A 1 85 ? -11.126 6.038 11.466 1.00 83.69 85 THR A N 1
ATOM 661 C CA . THR A 1 85 ? -11.120 6.168 9.997 1.00 83.69 85 THR A CA 1
ATOM 662 C C . THR A 1 85 ? -10.053 7.151 9.516 1.00 83.69 85 THR A C 1
ATOM 664 O O . THR A 1 85 ? -9.348 6.865 8.545 1.00 83.69 85 THR A O 1
ATOM 667 N N . GLY A 1 86 ? -9.867 8.270 10.226 1.00 84.94 86 GLY A N 1
ATOM 668 C CA . GLY A 1 86 ? -8.808 9.234 9.920 1.00 84.94 86 GLY A CA 1
ATOM 669 C C . GLY A 1 86 ? -7.407 8.617 9.987 1.00 84.94 86 GLY A C 1
ATOM 670 O O . GLY A 1 86 ? -6.569 8.888 9.128 1.00 84.94 86 GLY A O 1
ATOM 671 N N . LYS A 1 87 ? -7.163 7.717 10.947 1.00 86.31 87 LYS A N 1
ATOM 672 C CA . LYS A 1 87 ? -5.879 7.012 11.092 1.00 86.31 87 LYS A CA 1
ATOM 673 C C . LYS A 1 87 ? -5.593 6.034 9.969 1.00 86.31 87 LYS A C 1
ATOM 675 O O . LYS A 1 87 ? -4.457 5.981 9.508 1.00 86.31 87 LYS A O 1
ATOM 680 N N . ILE A 1 88 ? -6.601 5.286 9.522 1.00 88.75 88 ILE A N 1
ATOM 681 C CA . ILE A 1 88 ? -6.445 4.351 8.401 1.00 88.75 88 ILE A CA 1
ATOM 682 C C . ILE A 1 88 ? -6.064 5.119 7.135 1.00 88.75 88 ILE A C 1
ATOM 684 O O . ILE A 1 88 ? -5.085 4.780 6.477 1.00 88.75 88 ILE A O 1
ATOM 688 N N . ILE A 1 89 ? -6.791 6.192 6.818 1.00 90.50 89 ILE A N 1
ATOM 689 C CA . ILE A 1 89 ? -6.514 6.990 5.617 1.00 90.50 89 ILE A CA 1
ATOM 690 C C . ILE A 1 89 ? -5.154 7.691 5.741 1.00 90.50 89 ILE A C 1
ATOM 692 O O . ILE A 1 89 ? -4.353 7.648 4.808 1.00 90.50 89 ILE A O 1
ATOM 696 N N . GLY A 1 90 ? -4.854 8.283 6.901 1.00 89.25 90 GLY A N 1
ATOM 697 C CA . GLY A 1 90 ? -3.595 8.988 7.144 1.00 89.25 90 GLY A CA 1
ATOM 698 C C . GLY A 1 90 ? -2.366 8.083 7.034 1.00 89.25 90 GLY A C 1
ATOM 699 O O . GLY A 1 90 ? -1.404 8.437 6.354 1.00 89.25 90 GLY A O 1
ATOM 700 N N . LEU A 1 91 ? -2.399 6.893 7.641 1.00 89.69 91 LEU A N 1
ATOM 701 C CA . LEU A 1 91 ? -1.297 5.926 7.560 1.00 89.69 91 LEU A CA 1
ATOM 702 C C . LEU A 1 91 ? -1.200 5.263 6.175 1.00 89.69 91 LEU A C 1
ATOM 704 O O . LEU A 1 91 ? -0.097 4.930 5.731 1.00 89.69 91 LEU A O 1
ATOM 708 N N . GLY A 1 92 ? -2.320 5.124 5.460 1.00 89.50 92 GLY A N 1
ATOM 709 C CA . GLY A 1 92 ? -2.333 4.704 4.057 1.00 89.50 92 GLY A CA 1
ATOM 710 C C . GLY A 1 92 ? -1.611 5.707 3.157 1.00 89.50 92 GLY A C 1
ATOM 711 O O . GLY A 1 92 ? -0.711 5.340 2.406 1.00 89.50 92 GLY A O 1
ATOM 712 N N . ILE A 1 93 ? -1.914 6.999 3.296 1.00 90.81 93 ILE A N 1
ATOM 713 C CA . ILE A 1 93 ? -1.216 8.059 2.553 1.00 90.81 93 ILE A CA 1
ATOM 714 C C . ILE A 1 93 ? 0.260 8.143 2.967 1.00 90.81 93 ILE A C 1
ATOM 716 O O . ILE A 1 93 ? 1.134 8.270 2.112 1.00 90.81 93 ILE A O 1
ATOM 720 N N . ALA A 1 94 ? 0.567 8.014 4.259 1.00 91.75 94 ALA A N 1
ATOM 721 C CA . ALA A 1 94 ? 1.945 8.056 4.749 1.00 91.75 94 ALA A CA 1
ATOM 722 C C . ALA A 1 94 ? 2.823 6.934 4.168 1.00 91.75 94 ALA A C 1
ATOM 724 O O . ALA A 1 94 ? 4.014 7.146 3.954 1.00 91.75 94 ALA A O 1
ATOM 725 N N . SER A 1 95 ? 2.248 5.761 3.882 1.00 90.31 95 SER A N 1
ATOM 726 C CA . SER A 1 95 ? 2.957 4.650 3.230 1.00 90.31 95 SER A CA 1
ATOM 727 C C . SER A 1 95 ? 3.024 4.781 1.699 1.00 90.31 95 SER A C 1
ATOM 729 O O . SER A 1 95 ? 3.956 4.256 1.088 1.00 90.31 95 SER A O 1
ATOM 731 N N . LEU A 1 96 ? 2.132 5.555 1.067 1.00 90.38 96 LEU A N 1
ATOM 732 C CA . LEU A 1 96 ? 2.206 5.874 -0.369 1.00 90.38 96 LEU A CA 1
ATOM 733 C C . LEU A 1 96 ? 3.410 6.750 -0.728 1.00 90.38 96 LEU A C 1
ATOM 735 O O . LEU A 1 96 ? 4.073 6.491 -1.731 1.00 90.38 96 LEU A O 1
ATOM 739 N N . ILE A 1 97 ? 3.702 7.769 0.086 1.00 91.12 97 ILE A N 1
ATOM 740 C CA . ILE A 1 97 ? 4.772 8.747 -0.174 1.00 91.12 97 ILE A CA 1
ATOM 741 C C . ILE A 1 97 ? 6.133 8.073 -0.428 1.00 91.12 97 ILE A C 1
ATOM 743 O O . ILE A 1 97 ? 6.699 8.286 -1.503 1.00 91.12 97 ILE A O 1
ATOM 747 N N . PRO A 1 98 ? 6.679 7.249 0.491 1.00 89.62 98 PRO A N 1
ATOM 748 C CA . PRO A 1 98 ? 7.977 6.623 0.268 1.00 89.62 98 PRO A CA 1
ATOM 749 C C . PRO A 1 98 ? 7.942 5.632 -0.896 1.00 89.62 98 PRO A C 1
ATOM 751 O O . PRO A 1 98 ? 8.923 5.532 -1.629 1.00 89.62 98 PRO A O 1
ATOM 754 N N . THR A 1 99 ? 6.820 4.945 -1.123 1.00 87.50 99 THR A N 1
ATOM 755 C CA . THR A 1 99 ? 6.725 3.972 -2.217 1.00 87.50 99 THR A CA 1
ATOM 756 C C . THR A 1 99 ? 6.760 4.658 -3.589 1.00 87.50 99 THR A C 1
ATOM 758 O O . THR A 1 99 ? 7.448 4.184 -4.489 1.00 87.50 99 THR A O 1
ATOM 761 N N . LEU A 1 100 ? 6.116 5.822 -3.739 1.00 89.50 100 LEU A N 1
ATOM 762 C CA . LEU A 1 100 ? 6.204 6.644 -4.953 1.00 89.50 100 LEU A CA 1
ATOM 763 C C . LEU A 1 100 ? 7.620 7.174 -5.199 1.00 89.50 100 LEU A C 1
ATOM 765 O O . LEU A 1 100 ? 8.114 7.113 -6.324 1.00 89.50 100 LEU A O 1
ATOM 769 N N . VAL A 1 101 ? 8.283 7.669 -4.149 1.00 90.94 101 VAL A N 1
ATOM 770 C CA . VAL A 1 101 ? 9.666 8.163 -4.239 1.00 90.94 101 VAL A CA 1
ATOM 771 C C . VAL A 1 101 ? 10.609 7.050 -4.699 1.00 90.94 101 VAL A C 1
ATOM 773 O O . VAL A 1 101 ? 11.454 7.279 -5.565 1.00 90.94 101 VAL A O 1
ATOM 776 N N . TRP A 1 102 ? 10.441 5.833 -4.182 1.00 86.25 102 TRP A N 1
ATOM 777 C CA . TRP A 1 102 ? 11.233 4.675 -4.594 1.00 86.25 102 TRP A CA 1
ATOM 778 C C . TRP A 1 102 ? 10.980 4.263 -6.045 1.00 86.25 102 TRP A C 1
ATOM 780 O O . TRP A 1 102 ? 11.943 4.118 -6.794 1.00 86.25 102 TRP A O 1
ATOM 790 N N . VAL A 1 103 ? 9.717 4.140 -6.469 1.00 84.56 103 VAL A N 1
ATOM 791 C CA . VAL A 1 103 ? 9.368 3.809 -7.865 1.00 84.56 103 VAL A CA 1
ATOM 792 C C . VAL A 1 103 ? 9.948 4.846 -8.832 1.00 84.56 103 VAL A C 1
ATOM 794 O 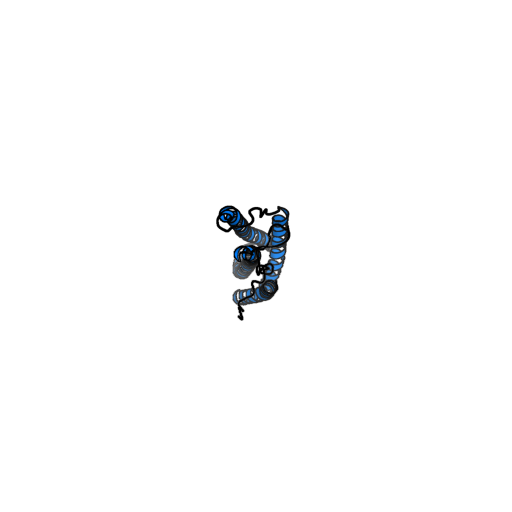O . VAL A 1 103 ? 10.552 4.480 -9.841 1.00 84.56 103 VAL A O 1
ATOM 797 N N . GLY A 1 104 ? 9.836 6.135 -8.499 1.00 86.50 104 GLY A N 1
ATOM 798 C CA . GLY A 1 104 ? 10.421 7.217 -9.292 1.00 86.50 104 GLY A CA 1
ATOM 799 C C . GLY A 1 104 ? 11.949 7.158 -9.341 1.00 86.50 104 GLY A C 1
ATOM 800 O O . GLY A 1 104 ? 12.536 7.336 -10.406 1.00 86.50 104 GLY A O 1
ATOM 801 N N . THR A 1 105 ? 12.595 6.841 -8.217 1.00 84.25 105 THR A N 1
ATOM 802 C CA . THR A 1 105 ? 14.059 6.709 -8.140 1.00 84.25 105 THR A CA 1
ATOM 803 C C . THR A 1 105 ? 14.564 5.527 -8.968 1.00 84.25 105 THR A C 1
ATOM 805 O O . THR A 1 105 ? 15.525 5.688 -9.716 1.00 84.25 105 THR A O 1
ATOM 808 N N . SER A 1 106 ? 13.910 4.362 -8.902 1.00 80.38 106 SER A N 1
ATOM 809 C CA . SER A 1 106 ? 14.258 3.194 -9.724 1.00 80.38 106 SER A CA 1
ATOM 810 C C . SER A 1 106 ? 14.130 3.487 -11.217 1.00 80.38 106 SER A C 1
ATOM 812 O O . SER A 1 106 ? 15.011 3.121 -11.991 1.00 80.38 106 SER A O 1
ATOM 814 N N . PHE A 1 107 ? 13.076 4.197 -11.624 1.00 80.00 107 PHE A N 1
ATOM 815 C CA . PHE A 1 107 ? 12.910 4.615 -13.013 1.00 80.00 107 PHE A CA 1
ATOM 816 C C . PHE A 1 107 ? 13.985 5.618 -13.455 1.00 80.00 107 PHE A C 1
ATOM 818 O O . PHE A 1 107 ? 14.583 5.451 -14.514 1.00 80.00 107 PHE A O 1
ATOM 825 N N . ALA A 1 108 ? 14.284 6.627 -12.634 1.00 82.50 108 ALA A N 1
ATOM 826 C CA . ALA A 1 108 ? 15.323 7.610 -12.937 1.00 82.50 108 ALA A CA 1
ATOM 827 C C . ALA A 1 108 ? 16.715 6.964 -13.065 1.00 82.50 108 ALA A C 1
ATOM 829 O O . ALA A 1 108 ? 17.475 7.307 -13.969 1.00 82.50 108 ALA A O 1
ATOM 830 N N . LEU A 1 109 ? 17.028 5.987 -12.207 1.00 79.06 109 LEU A N 1
ATOM 831 C CA . LEU A 1 109 ? 18.263 5.199 -12.274 1.00 79.06 109 LEU A CA 1
ATOM 832 C C . LEU A 1 109 ? 18.389 4.423 -13.586 1.00 79.06 109 LEU A C 1
ATOM 834 O O . LEU A 1 109 ? 19.475 4.382 -14.157 1.00 79.06 109 LEU A O 1
ATOM 838 N N . LEU A 1 110 ? 17.292 3.847 -14.082 1.00 74.12 110 LEU A N 1
ATOM 839 C CA . LEU A 1 110 ? 17.279 3.148 -15.367 1.00 74.12 110 LEU A CA 1
ATOM 840 C C . LEU A 1 110 ? 17.536 4.092 -16.546 1.00 74.12 110 LEU A C 1
ATOM 842 O O . LEU A 1 110 ? 18.284 3.741 -17.454 1.00 74.12 110 LEU A O 1
ATOM 846 N N . GLN A 1 111 ? 16.971 5.300 -16.507 1.00 73.94 111 GLN A N 1
ATOM 847 C CA . GLN A 1 111 ? 17.155 6.305 -17.560 1.00 73.94 111 GLN A CA 1
ATOM 848 C C . GLN A 1 111 ? 18.591 6.848 -17.603 1.00 73.94 111 GLN A C 1
ATOM 850 O O . GLN A 1 111 ? 19.164 7.018 -18.675 1.00 73.94 111 GLN A O 1
ATOM 855 N N . VAL A 1 112 ? 19.206 7.084 -16.439 1.00 74.56 112 VAL A N 1
ATOM 856 C CA . VAL A 1 112 ? 20.585 7.600 -16.344 1.00 74.56 112 VAL A CA 1
ATOM 857 C C . VAL A 1 112 ? 21.627 6.490 -16.552 1.00 74.56 112 VAL A C 1
ATOM 859 O O . VAL A 1 112 ? 22.675 6.730 -17.148 1.00 74.56 112 VAL A O 1
ATOM 862 N N . GLY A 1 113 ? 21.347 5.267 -16.089 1.00 66.12 113 GLY A N 1
ATOM 863 C CA . GLY A 1 113 ? 22.233 4.099 -16.188 1.00 66.12 113 GLY A CA 1
ATOM 864 C C . GLY A 1 113 ? 22.134 3.313 -17.502 1.00 66.12 113 GLY A C 1
ATOM 865 O O . GLY A 1 113 ? 22.956 2.432 -17.746 1.00 66.12 113 GLY A O 1
ATOM 866 N N . GLY A 1 114 ? 21.170 3.634 -18.372 1.00 62.06 114 GLY A N 1
ATOM 867 C CA . GLY A 1 114 ? 20.954 2.952 -19.654 1.00 62.06 114 GLY A CA 1
ATOM 868 C C . GLY A 1 114 ? 22.175 2.937 -20.582 1.00 62.06 114 GLY A C 1
ATOM 869 O O . GLY A 1 114 ? 22.366 1.980 -21.326 1.00 62.06 114 GLY A O 1
ATOM 870 N N . GLY A 1 115 ? 23.036 3.959 -20.501 1.00 60.72 115 GLY A N 1
ATOM 871 C CA . GLY A 1 115 ? 24.250 4.071 -21.321 1.00 60.72 115 GLY A CA 1
ATOM 872 C C . GLY A 1 115 ? 25.449 3.244 -20.840 1.00 60.72 115 GLY A C 1
ATOM 873 O O . GLY A 1 115 ? 26.326 2.943 -21.642 1.00 60.72 115 GLY A O 1
ATOM 874 N N . THR A 1 116 ? 25.511 2.862 -19.560 1.00 60.16 116 THR A N 1
ATOM 875 C CA . THR A 1 116 ? 26.640 2.095 -18.991 1.00 60.16 116 THR A CA 1
ATOM 876 C C . THR A 1 116 ? 26.355 0.597 -18.887 1.00 60.16 116 THR A C 1
ATOM 878 O O . THR A 1 116 ? 27.290 -0.189 -18.769 1.00 60.16 116 THR A O 1
ATOM 881 N N . LEU A 1 117 ? 25.079 0.199 -18.943 1.00 58.06 117 LEU A N 1
ATOM 882 C CA . LEU A 1 117 ? 24.610 -1.178 -18.738 1.00 58.06 117 LEU A CA 1
ATOM 883 C C . LEU A 1 117 ? 24.080 -1.861 -20.012 1.00 58.06 117 LEU A C 1
ATOM 885 O O . LEU A 1 117 ? 23.521 -2.948 -19.913 1.00 58.06 117 LEU A O 1
ATOM 889 N N . ASN A 1 118 ? 24.256 -1.249 -21.193 1.00 57.72 118 ASN A N 1
ATOM 890 C CA . ASN A 1 118 ? 23.818 -1.799 -22.490 1.00 57.72 118 ASN A CA 1
ATOM 891 C C . ASN A 1 118 ? 22.348 -2.277 -22.456 1.00 57.72 118 ASN A C 1
ATOM 893 O O . ASN A 1 118 ? 21.997 -3.375 -22.882 1.00 57.72 118 ASN A O 1
ATOM 897 N N . LEU A 1 119 ? 21.490 -1.456 -21.848 1.00 60.09 119 LEU A N 1
ATOM 898 C CA . LEU A 1 119 ? 20.071 -1.740 -21.667 1.00 60.09 119 LEU A CA 1
ATOM 899 C C . LEU A 1 119 ? 19.297 -1.281 -22.911 1.00 60.09 119 LEU A C 1
ATOM 901 O O . LEU A 1 119 ? 19.619 -0.220 -23.452 1.00 60.09 119 LEU A O 1
ATOM 905 N N . PRO A 1 120 ? 18.242 -1.998 -23.342 1.00 55.59 120 PRO A N 1
ATOM 906 C CA . PRO A 1 120 ? 17.324 -1.477 -24.347 1.00 55.59 120 PRO A CA 1
ATOM 907 C C . PRO A 1 120 ? 16.713 -0.167 -23.822 1.00 55.59 120 PRO A C 1
ATOM 909 O O . PRO A 1 120 ? 15.961 -0.164 -22.849 1.00 55.59 120 PRO A O 1
ATOM 912 N N . GLN A 1 121 ? 17.081 0.956 -24.445 1.00 55.94 121 GLN A N 1
ATOM 913 C CA . GLN A 1 121 ? 16.797 2.332 -23.999 1.00 55.94 121 GLN A CA 1
ATOM 914 C C . GLN A 1 121 ? 15.309 2.730 -23.994 1.00 55.94 121 GLN A C 1
ATOM 916 O O . GLN A 1 121 ? 14.966 3.841 -23.606 1.00 55.94 121 GLN A O 1
ATOM 921 N N . GLU A 1 122 ? 14.405 1.826 -24.356 1.00 58.66 122 GLU A N 1
ATOM 922 C CA . GLU A 1 122 ? 12.989 2.120 -24.593 1.00 58.66 122 GLU A CA 1
ATOM 923 C C . GLU A 1 122 ? 12.080 1.562 -23.478 1.00 58.66 122 GLU A C 1
ATOM 925 O O . GLU A 1 122 ? 10.943 1.161 -23.729 1.00 58.66 122 GLU A O 1
ATOM 930 N N . PHE A 1 123 ? 12.542 1.509 -22.220 1.00 61.62 123 PHE A N 1
ATOM 931 C CA . PHE A 1 123 ? 11.650 1.169 -21.103 1.00 61.62 123 PHE A CA 1
ATOM 932 C C . PHE A 1 123 ? 10.754 2.365 -20.758 1.00 61.62 123 PHE A C 1
ATOM 934 O O . PHE A 1 123 ? 11.009 3.134 -19.829 1.00 61.62 123 PHE A O 1
ATOM 941 N N . THR A 1 124 ? 9.688 2.548 -21.531 1.00 68.88 124 THR A N 1
ATOM 942 C CA . THR A 1 124 ? 8.634 3.515 -21.225 1.00 68.88 124 THR A CA 1
ATOM 943 C C . THR A 1 124 ? 7.713 2.934 -20.158 1.00 68.88 124 THR A C 1
ATOM 945 O O . THR A 1 124 ? 7.142 1.867 -20.369 1.00 68.88 124 THR A O 1
ATOM 948 N N . LEU A 1 125 ? 7.525 3.628 -19.032 1.00 72.56 125 LEU A N 1
ATOM 949 C CA . LEU A 1 125 ? 6.484 3.276 -18.063 1.00 72.56 125 LEU A CA 1
ATOM 950 C C . LEU A 1 125 ? 5.124 3.748 -18.598 1.00 72.56 125 LEU A C 1
ATOM 952 O O . LEU A 1 125 ? 4.867 4.956 -18.603 1.00 72.56 125 LEU A O 1
ATOM 956 N N . PRO A 1 126 ? 4.233 2.845 -19.041 1.00 82.12 126 PRO A N 1
ATOM 957 C CA . PRO A 1 126 ? 2.913 3.262 -19.477 1.00 82.12 126 PRO A CA 1
ATOM 958 C C . PRO A 1 126 ? 2.122 3.787 -18.273 1.00 82.12 126 PRO A C 1
ATOM 960 O O . PRO A 1 126 ? 2.183 3.229 -17.177 1.00 82.12 126 PRO A O 1
ATOM 963 N N . LEU A 1 127 ? 1.326 4.842 -18.471 1.00 82.00 127 LEU A N 1
ATOM 964 C CA . LEU A 1 127 ? 0.510 5.430 -17.398 1.00 82.00 127 LEU A CA 1
ATOM 965 C C . LEU A 1 127 ? -0.461 4.407 -16.772 1.00 82.00 127 LEU A C 1
ATOM 967 O O . LEU A 1 127 ? -0.787 4.495 -15.589 1.00 82.00 127 LEU A O 1
ATOM 971 N N . SER A 1 128 ? -0.870 3.393 -17.542 1.00 85.69 128 SER A N 1
ATOM 972 C CA . SER A 1 128 ? -1.669 2.259 -17.066 1.00 85.69 128 SER A CA 1
ATOM 973 C C . SER A 1 128 ? -0.987 1.473 -15.943 1.00 85.69 128 SER A C 1
ATOM 975 O O . SER A 1 128 ? -1.673 1.026 -15.024 1.00 85.69 128 SER A O 1
ATOM 977 N N . PHE A 1 129 ? 0.344 1.350 -15.965 1.00 84.06 129 PHE A N 1
ATOM 978 C CA . PHE A 1 129 ? 1.099 0.684 -14.906 1.00 84.06 129 PHE A CA 1
ATOM 979 C C . PHE A 1 129 ? 1.005 1.458 -13.589 1.00 84.06 129 PHE A C 1
ATOM 981 O O . PHE A 1 129 ? 0.712 0.860 -12.560 1.00 84.06 129 PHE A O 1
ATOM 988 N N . LEU A 1 130 ? 1.169 2.786 -13.612 1.00 84.31 130 LEU A N 1
ATOM 989 C CA . LEU A 1 130 ? 1.053 3.622 -12.408 1.00 84.31 130 LEU A CA 1
ATOM 990 C C . LEU A 1 130 ? -0.357 3.586 -11.810 1.00 84.31 130 LEU A C 1
ATOM 992 O O . LEU A 1 130 ? -0.512 3.522 -10.591 1.00 84.31 130 LEU A O 1
ATOM 996 N N . ILE A 1 131 ? -1.388 3.591 -12.657 1.00 88.69 131 ILE A N 1
ATOM 997 C CA . ILE A 1 131 ? -2.785 3.494 -12.216 1.00 88.69 131 ILE A CA 1
ATOM 998 C C . ILE A 1 131 ? -3.058 2.117 -11.597 1.00 88.69 131 ILE A C 1
ATOM 1000 O O . ILE A 1 131 ? -3.627 2.038 -10.508 1.00 88.69 131 ILE A O 1
ATOM 1004 N N . GLY A 1 132 ? -2.626 1.037 -12.256 1.00 88.19 132 GLY A N 1
ATOM 1005 C CA . GLY A 1 132 ? -2.760 -0.325 -11.735 1.00 88.19 132 GLY A CA 1
ATOM 1006 C C . GLY A 1 132 ? -2.001 -0.517 -10.422 1.00 88.19 132 GLY A C 1
ATOM 1007 O O . GLY A 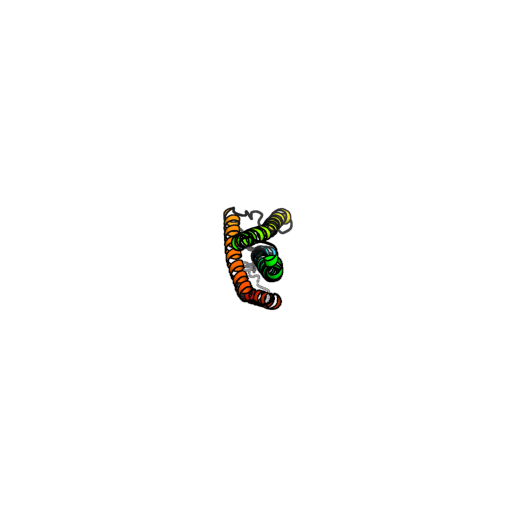1 132 ? -2.535 -1.090 -9.476 1.00 88.19 132 GLY A O 1
ATOM 1008 N N . TRP A 1 133 ? -0.797 0.042 -10.333 1.00 86.56 133 TRP A N 1
ATOM 1009 C CA . TRP A 1 133 ? 0.023 0.055 -9.129 1.00 86.56 133 TRP A CA 1
ATOM 1010 C C . TRP A 1 133 ? -0.667 0.777 -7.965 1.00 86.56 133 TRP A C 1
ATOM 1012 O O . TRP A 1 133 ? -0.746 0.228 -6.868 1.00 86.56 133 TRP A O 1
ATOM 1022 N N . LEU A 1 134 ? -1.232 1.967 -8.199 1.00 89.31 134 LEU A N 1
ATOM 1023 C CA . LEU A 1 134 ? -1.958 2.727 -7.177 1.00 89.31 134 LEU A CA 1
ATOM 1024 C C . LEU A 1 134 ? -3.207 1.970 -6.699 1.00 89.31 134 LEU A C 1
ATOM 1026 O O . LEU A 1 134 ? -3.486 1.911 -5.500 1.00 89.31 134 LEU A O 1
ATOM 1030 N N . PHE A 1 135 ? -3.952 1.376 -7.634 1.00 91.25 135 PHE A N 1
ATOM 1031 C CA . PHE A 1 135 ? -5.136 0.579 -7.326 1.00 91.25 135 PHE A CA 1
ATOM 1032 C C . PHE A 1 135 ? -4.777 -0.650 -6.484 1.00 91.25 135 PHE A C 1
ATOM 1034 O O . PHE A 1 135 ? -5.395 -0.894 -5.446 1.00 91.25 135 PHE A O 1
ATOM 1041 N N . PHE A 1 136 ? -3.737 -1.384 -6.886 1.00 88.06 136 PHE A N 1
ATOM 1042 C CA . PHE A 1 136 ? -3.234 -2.536 -6.146 1.00 88.06 136 PHE A CA 1
ATOM 1043 C C . PHE A 1 136 ? -2.715 -2.138 -4.762 1.00 88.06 136 PHE A C 1
ATOM 1045 O O . PHE A 1 136 ? -2.984 -2.837 -3.789 1.00 88.06 136 PHE A O 1
ATOM 1052 N N . PHE A 1 137 ? -2.041 -0.991 -4.645 1.00 89.75 137 PHE A N 1
ATOM 1053 C CA . PHE A 1 137 ? -1.587 -0.471 -3.361 1.00 89.75 137 PHE A CA 1
ATOM 1054 C C . PHE A 1 137 ? -2.761 -0.180 -2.424 1.00 89.75 137 PHE A C 1
ATOM 1056 O O . PHE A 1 137 ? -2.760 -0.645 -1.289 1.00 89.75 137 PHE A O 1
ATOM 1063 N N . MET A 1 138 ? -3.773 0.563 -2.882 1.00 90.56 138 MET A N 1
ATOM 1064 C CA . MET A 1 138 ? -4.942 0.897 -2.060 1.00 90.56 138 MET A CA 1
ATOM 1065 C C . MET A 1 138 ? -5.692 -0.357 -1.610 1.00 90.56 138 MET A C 1
ATOM 1067 O O . MET A 1 138 ? -6.050 -0.481 -0.439 1.00 90.56 138 MET A O 1
ATOM 1071 N N . LEU A 1 139 ? -5.895 -1.308 -2.524 1.00 91.38 139 LEU A N 1
ATOM 1072 C CA . LEU A 1 139 ? -6.597 -2.556 -2.241 1.00 91.38 139 LEU A CA 1
ATOM 1073 C C . LEU A 1 139 ? -5.787 -3.463 -1.304 1.00 91.38 139 LEU A C 1
ATOM 1075 O O . LEU A 1 139 ? -6.326 -3.987 -0.330 1.00 91.38 139 LEU A O 1
ATOM 1079 N N . GLY A 1 140 ? -4.483 -3.594 -1.553 1.00 89.12 140 GLY A N 1
ATOM 1080 C CA . GLY A 1 140 ? -3.559 -4.346 -0.708 1.00 89.12 140 GLY A CA 1
ATOM 1081 C C . GLY A 1 140 ? -3.441 -3.748 0.692 1.00 89.12 140 GLY A C 1
ATOM 1082 O O . GLY A 1 140 ? -3.528 -4.478 1.679 1.00 89.12 140 GLY A O 1
ATOM 1083 N N . TYR A 1 141 ? -3.330 -2.421 0.796 1.00 90.31 141 TYR A N 1
ATOM 1084 C CA . TYR A 1 141 ? -3.330 -1.712 2.073 1.00 90.31 141 TYR A CA 1
ATOM 1085 C C . TYR A 1 141 ? -4.642 -1.908 2.831 1.00 90.31 141 TYR A C 1
ATOM 1087 O O . TYR A 1 141 ? -4.601 -2.247 4.009 1.00 90.31 141 TYR A O 1
ATOM 1095 N N . ALA A 1 142 ? -5.799 -1.768 2.178 1.00 89.50 142 ALA A N 1
ATOM 1096 C CA . ALA A 1 142 ? -7.097 -1.970 2.821 1.00 89.50 142 ALA A CA 1
ATOM 1097 C C . ALA A 1 142 ? -7.260 -3.401 3.361 1.00 89.50 142 ALA A C 1
ATOM 1099 O O . ALA A 1 142 ? -7.674 -3.593 4.508 1.00 89.50 142 ALA A O 1
ATOM 1100 N N . LEU A 1 143 ? -6.874 -4.405 2.568 1.00 89.44 143 LEU A N 1
ATOM 1101 C CA . LEU A 1 143 ? -6.908 -5.808 2.976 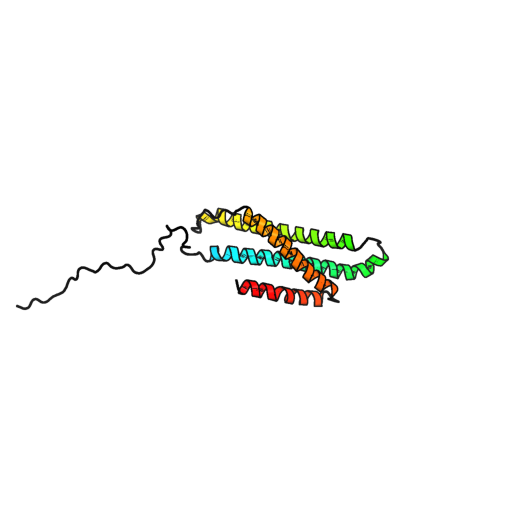1.00 89.44 143 LEU A CA 1
ATOM 1102 C C . LEU A 1 143 ? -5.997 -6.040 4.186 1.00 89.44 143 LEU A C 1
ATOM 1104 O O . LEU A 1 143 ? -6.437 -6.581 5.202 1.00 89.44 143 LEU A O 1
ATOM 1108 N N . TYR A 1 144 ? -4.754 -5.571 4.127 1.00 88.44 144 TYR A N 1
ATOM 1109 C CA . TYR A 1 144 ? -3.781 -5.798 5.192 1.00 88.44 144 TYR A CA 1
ATOM 1110 C C . TYR A 1 144 ? -4.103 -4.999 6.467 1.00 88.44 144 TYR A C 1
ATOM 1112 O O . TYR A 1 144 ? -3.945 -5.505 7.579 1.00 88.44 144 TYR A O 1
ATOM 1120 N N . ALA A 1 145 ? -4.633 -3.782 6.329 1.00 87.38 145 ALA A N 1
ATOM 1121 C CA . ALA A 1 145 ? -5.138 -2.981 7.439 1.00 87.38 145 ALA A CA 1
ATOM 1122 C C . ALA A 1 145 ? -6.320 -3.666 8.139 1.00 87.38 145 ALA A C 1
ATOM 1124 O O . ALA A 1 145 ? -6.380 -3.643 9.365 1.00 87.38 145 ALA A O 1
ATOM 1125 N N . SER A 1 146 ? -7.218 -4.325 7.397 1.00 87.38 146 SER A N 1
ATOM 1126 C CA . SER A 1 146 ? -8.333 -5.079 7.988 1.00 87.38 146 SER A CA 1
ATOM 1127 C C . SER A 1 146 ? -7.861 -6.294 8.796 1.00 87.38 146 SER A C 1
ATOM 1129 O O . SER A 1 146 ? -8.331 -6.506 9.914 1.00 87.38 146 SER A O 1
ATOM 1131 N N . LEU A 1 147 ? -6.865 -7.036 8.292 1.00 88.62 147 LEU A N 1
ATOM 1132 C CA . LEU A 1 147 ? -6.251 -8.157 9.011 1.00 88.62 147 LEU A CA 1
ATOM 1133 C C . LEU A 1 147 ? -5.569 -7.679 10.296 1.00 88.62 147 LEU A C 1
ATOM 1135 O O . LEU A 1 147 ? -5.776 -8.252 11.365 1.00 88.62 147 LEU A O 1
ATOM 1139 N N . MET A 1 148 ? -4.806 -6.589 10.206 1.00 86.31 148 MET A N 1
ATOM 1140 C CA . MET A 1 148 ? -4.142 -5.975 11.356 1.00 86.31 148 MET A CA 1
ATOM 1141 C C . MET A 1 148 ? -5.134 -5.405 12.369 1.00 86.31 148 MET A C 1
ATOM 1143 O O . MET A 1 148 ? -4.921 -5.546 13.569 1.00 86.31 148 MET A O 1
ATOM 1147 N N . ALA A 1 149 ? -6.237 -4.809 11.921 1.00 84.06 149 ALA A N 1
ATOM 1148 C CA . ALA A 1 149 ? -7.307 -4.357 12.802 1.00 84.06 149 ALA A CA 1
ATOM 1149 C C . ALA A 1 149 ? -7.975 -5.539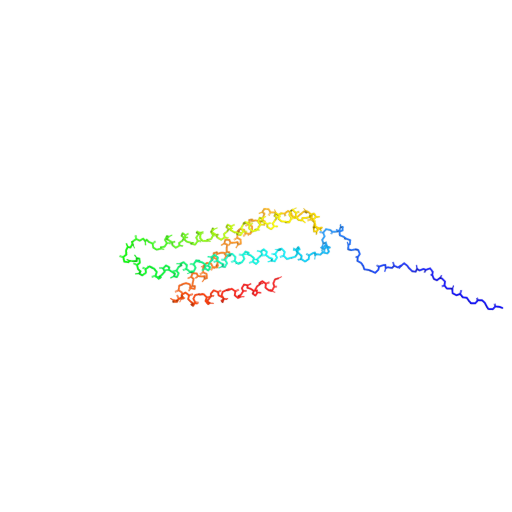 13.526 1.00 84.06 149 ALA A C 1
ATOM 1151 O O . ALA A 1 149 ? -8.214 -5.456 14.730 1.00 84.06 149 ALA A O 1
ATOM 1152 N N . GLY A 1 150 ? -8.205 -6.659 12.831 1.00 84.69 150 GLY A N 1
ATOM 1153 C CA . GLY A 1 150 ? -8.703 -7.899 13.430 1.00 84.69 150 GLY A CA 1
ATOM 1154 C C . GLY A 1 150 ? -7.753 -8.456 14.492 1.00 84.69 150 GLY A C 1
ATOM 1155 O O . GLY A 1 150 ? -8.174 -8.747 15.611 1.00 84.69 150 GLY A O 1
ATOM 1156 N N . VAL A 1 151 ? -6.452 -8.512 14.194 1.00 87.50 151 VAL A N 1
ATOM 1157 C CA . VAL A 1 151 ? -5.424 -8.878 15.182 1.00 87.50 151 VAL A CA 1
ATOM 1158 C C . VAL A 1 151 ? -5.408 -7.906 16.357 1.00 87.50 151 VAL A C 1
ATOM 1160 O O . VAL A 1 151 ? -5.326 -8.346 17.496 1.00 87.50 151 VAL A O 1
ATOM 1163 N N . GLY A 1 152 ? -5.531 -6.601 16.117 1.00 80.81 152 GLY A N 1
ATOM 1164 C CA . GLY A 1 152 ? -5.586 -5.589 17.175 1.00 80.81 152 GLY A CA 1
ATOM 1165 C C . GLY A 1 152 ? -6.819 -5.698 18.073 1.00 80.81 152 GLY A C 1
ATOM 1166 O O . GLY A 1 152 ? -6.753 -5.335 19.247 1.00 80.81 152 GLY A O 1
ATOM 1167 N N . ALA A 1 153 ? -7.929 -6.228 17.553 1.00 79.50 153 ALA A N 1
ATOM 1168 C CA . ALA A 1 153 ? -9.128 -6.511 18.336 1.00 79.50 153 ALA A CA 1
ATOM 1169 C C . ALA A 1 153 ? -8.975 -7.773 19.203 1.00 79.50 153 ALA A C 1
ATOM 1171 O O . ALA A 1 153 ? -9.442 -7.786 20.34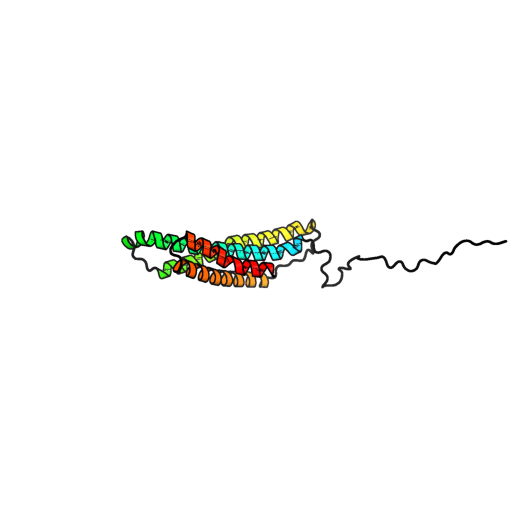3 1.00 79.50 153 ALA A O 1
ATOM 1172 N N . LEU A 1 154 ? -8.314 -8.810 18.678 1.00 80.75 154 LEU A N 1
ATOM 1173 C CA . LEU A 1 154 ? -8.143 -10.105 19.347 1.00 80.75 154 LEU A CA 1
ATOM 1174 C C . LEU A 1 154 ? -6.956 -10.136 20.318 1.00 80.75 154 LEU A C 1
ATOM 1176 O O . LEU A 1 154 ? -7.013 -10.826 21.333 1.00 80.75 154 LEU A O 1
ATOM 1180 N N . ALA A 1 155 ? -5.882 -9.405 20.023 1.00 81.31 155 ALA A N 1
ATOM 1181 C CA . ALA A 1 155 ? -4.661 -9.444 20.810 1.00 81.31 155 ALA A CA 1
ATOM 1182 C C . ALA A 1 155 ? -4.820 -8.655 22.129 1.00 81.31 155 ALA A C 1
ATOM 1184 O O . ALA A 1 155 ? -5.173 -7.469 22.113 1.00 81.31 155 ALA A O 1
ATOM 1185 N N . PRO A 1 156 ? -4.515 -9.266 23.287 1.00 74.50 156 PRO A N 1
ATOM 1186 C CA . PRO A 1 156 ? -4.547 -8.586 24.577 1.00 74.50 156 PRO A CA 1
ATOM 1187 C C . PRO A 1 156 ? -3.353 -7.641 24.764 1.00 74.50 156 PRO A C 1
ATOM 1189 O O . PRO A 1 156 ? -3.495 -6.614 25.421 1.00 74.50 156 PRO A O 1
ATOM 1192 N N . ASN A 1 157 ? -2.196 -7.959 24.168 1.00 80.56 157 ASN A N 1
ATOM 1193 C CA . ASN A 1 157 ? -0.941 -7.231 24.355 1.00 80.56 157 ASN A CA 1
ATOM 1194 C C . ASN A 1 157 ? -0.196 -7.004 23.032 1.00 80.56 157 ASN A C 1
ATOM 1196 O O . ASN A 1 157 ? -0.217 -7.847 22.133 1.00 80.56 157 ASN A O 1
ATOM 1200 N N . LEU A 1 158 ? 0.579 -5.914 22.956 1.00 80.38 158 LEU A N 1
ATOM 1201 C CA . LEU A 1 158 ? 1.403 -5.570 21.786 1.00 80.38 158 LEU A CA 1
ATOM 1202 C C . LEU A 1 158 ? 2.425 -6.667 21.429 1.00 80.38 158 LEU A C 1
ATOM 1204 O O . LEU A 1 158 ? 2.812 -6.819 20.272 1.00 80.38 158 LEU A O 1
ATOM 1208 N N . LYS A 1 159 ? 2.870 -7.444 22.423 1.00 82.38 159 LYS A N 1
ATOM 1209 C CA . LYS A 1 159 ? 3.814 -8.553 22.234 1.00 82.38 159 LYS A CA 1
ATOM 1210 C C . LYS A 1 159 ? 3.200 -9.696 21.419 1.00 82.38 159 LYS A C 1
ATOM 1212 O O . LYS A 1 159 ? 3.837 -10.169 20.484 1.00 82.38 159 LYS A O 1
ATOM 1217 N N . GLU A 1 160 ? 1.966 -10.084 21.731 1.00 81.94 160 GLU A N 1
ATOM 1218 C CA . GLU A 1 160 ? 1.220 -11.110 20.986 1.00 81.94 160 GLU A CA 1
ATOM 1219 C C . GLU A 1 160 ? 0.796 -10.591 19.611 1.00 81.94 160 GLU A C 1
ATOM 1221 O O . GLU A 1 160 ? 0.936 -11.288 18.609 1.00 81.94 160 GLU A O 1
ATOM 1226 N N . ALA A 1 161 ? 0.397 -9.318 19.536 1.00 81.62 161 ALA A N 1
ATOM 1227 C CA . ALA A 1 161 ? 0.083 -8.662 18.274 1.00 81.62 161 ALA A CA 1
ATOM 1228 C C . ALA A 1 161 ? 1.288 -8.686 17.312 1.00 81.62 161 ALA A C 1
ATOM 1230 O O . ALA A 1 161 ? 1.140 -9.053 16.152 1.00 81.62 161 ALA A O 1
ATOM 1231 N N . ASN A 1 162 ? 2.502 -8.394 17.796 1.00 84.06 162 ASN A N 1
ATOM 1232 C CA . ASN A 1 162 ? 3.722 -8.473 16.983 1.00 84.06 162 ASN A CA 1
ATOM 1233 C C . ASN A 1 162 ? 4.074 -9.907 16.537 1.00 84.06 162 ASN A C 1
ATOM 1235 O O . ASN A 1 162 ? 4.662 -10.070 15.471 1.00 84.06 162 ASN A O 1
ATOM 1239 N N . GLN A 1 163 ? 3.716 -10.944 17.301 1.00 83.31 163 GLN A N 1
ATOM 1240 C CA . GLN A 1 163 ? 3.872 -12.335 16.850 1.00 83.31 163 GLN A CA 1
ATOM 1241 C C . GLN A 1 163 ? 2.880 -12.674 15.730 1.00 83.31 163 GLN A C 1
ATOM 1243 O O . GLN A 1 163 ? 3.253 -13.321 14.751 1.00 83.31 163 GLN A O 1
ATOM 1248 N N . ALA A 1 164 ? 1.649 -12.168 15.821 1.00 82.50 164 ALA A N 1
ATOM 1249 C CA . ALA A 1 164 ? 0.648 -12.316 14.770 1.00 82.50 164 ALA A CA 1
ATOM 1250 C C . ALA A 1 164 ? 1.043 -11.584 13.474 1.00 82.50 164 ALA A C 1
ATOM 1252 O O . ALA A 1 164 ? 0.776 -12.100 12.391 1.00 82.50 164 ALA A O 1
ATOM 1253 N N . ILE A 1 165 ? 1.752 -10.449 13.559 1.00 84.12 165 ILE A N 1
ATOM 1254 C CA . ILE A 1 165 ? 2.322 -9.769 12.381 1.00 84.12 165 ILE A CA 1
ATOM 1255 C C . ILE A 1 165 ? 3.226 -10.724 11.582 1.00 84.12 165 ILE A C 1
ATOM 1257 O O . ILE A 1 165 ? 3.116 -10.796 10.360 1.00 84.12 165 ILE A O 1
ATOM 1261 N N . GLY A 1 166 ? 4.095 -11.482 12.261 1.00 82.06 166 GLY A N 1
ATOM 1262 C CA . GLY A 1 166 ? 4.983 -12.451 11.609 1.00 82.06 166 GLY A CA 1
ATOM 1263 C C . GLY A 1 166 ? 4.224 -13.594 10.930 1.00 82.06 166 GLY A C 1
ATOM 1264 O O . GLY A 1 166 ? 4.582 -14.005 9.828 1.00 82.06 166 GLY A O 1
ATOM 1265 N N . LEU A 1 167 ? 3.134 -14.061 11.545 1.00 83.69 167 LEU A N 1
ATOM 1266 C CA . LEU A 1 167 ? 2.276 -15.095 10.965 1.00 83.69 167 LEU A CA 1
ATOM 1267 C C . LEU A 1 167 ? 1.501 -14.590 9.738 1.00 83.69 167 LEU A C 1
ATOM 1269 O O . LEU A 1 167 ? 1.357 -15.325 8.767 1.00 83.69 167 LEU A O 1
ATOM 1273 N N . ILE A 1 168 ? 1.040 -13.336 9.754 1.00 83.19 168 ILE A N 1
ATOM 1274 C CA . ILE A 1 168 ? 0.347 -12.710 8.615 1.00 83.19 168 ILE A CA 1
ATOM 1275 C C . ILE A 1 168 ? 1.290 -12.527 7.419 1.00 83.19 168 ILE A C 1
ATOM 1277 O O . ILE A 1 168 ? 0.856 -12.637 6.273 1.00 83.19 168 ILE A O 1
ATOM 1281 N N . MET A 1 169 ? 2.582 -12.293 7.664 1.00 81.88 169 MET A N 1
ATOM 1282 C CA . MET A 1 169 ? 3.571 -12.149 6.593 1.00 81.88 169 MET A CA 1
ATOM 1283 C C . MET A 1 169 ? 3.906 -13.469 5.879 1.00 81.88 169 MET A C 1
ATOM 1285 O O . MET A 1 169 ? 4.225 -13.455 4.691 1.00 81.88 169 MET A O 1
ATOM 1289 N N . LEU A 1 170 ? 3.825 -14.613 6.567 1.00 84.12 170 LEU A N 1
ATOM 1290 C CA . LEU A 1 170 ? 4.205 -15.927 6.023 1.00 84.12 170 LEU A CA 1
ATOM 1291 C C . LEU A 1 170 ? 3.521 -16.310 4.693 1.00 84.12 170 LEU A C 1
ATOM 1293 O O . LEU A 1 170 ? 4.239 -16.644 3.749 1.00 84.12 170 LEU A O 1
ATOM 1297 N N . PRO A 1 171 ? 2.180 -16.262 4.557 1.00 81.12 171 PRO A N 1
ATOM 1298 C CA . PRO A 1 171 ? 1.513 -16.656 3.313 1.00 81.12 171 PRO A CA 1
ATOM 1299 C C . PRO A 1 171 ? 1.883 -15.763 2.119 1.00 81.12 171 PRO A C 1
ATOM 1301 O O . PRO A 1 171 ? 1.952 -16.247 0.993 1.00 81.12 171 PRO A O 1
ATOM 1304 N N . MET A 1 172 ? 2.178 -14.483 2.359 1.00 78.31 172 MET A N 1
ATOM 1305 C CA . MET A 1 172 ? 2.630 -13.548 1.322 1.00 78.31 172 MET A CA 1
ATOM 1306 C C . MET A 1 172 ? 4.036 -13.883 0.822 1.00 78.31 172 MET A C 1
ATOM 1308 O O . MET A 1 172 ? 4.268 -13.912 -0.384 1.00 78.31 172 MET A O 1
ATOM 1312 N N . VAL A 1 173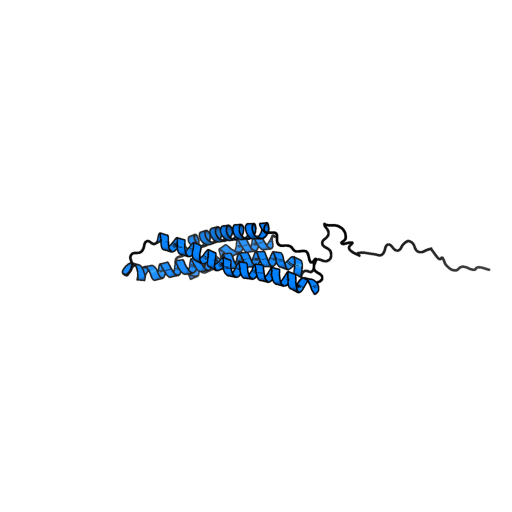 ? 4.963 -14.188 1.735 1.00 81.00 173 VAL A N 1
ATOM 1313 C CA . VAL A 1 173 ? 6.329 -14.592 1.364 1.00 81.00 173 VAL A CA 1
ATOM 1314 C C . VAL A 1 173 ? 6.310 -15.886 0.555 1.00 81.00 173 VAL A C 1
ATOM 1316 O O . VAL A 1 173 ? 7.038 -16.000 -0.424 1.00 81.00 173 VAL A O 1
ATOM 1319 N N . ILE A 1 174 ? 5.444 -16.836 0.918 1.00 84.75 174 ILE A N 1
ATOM 1320 C CA . ILE A 1 174 ? 5.251 -18.066 0.141 1.00 84.75 174 ILE A CA 1
ATOM 1321 C C . ILE A 1 174 ? 4.719 -17.739 -1.259 1.00 84.75 174 ILE A C 1
ATOM 1323 O O . ILE A 1 174 ? 5.238 -18.269 -2.235 1.00 84.75 174 ILE A O 1
ATOM 1327 N N . GLY A 1 175 ? 3.736 -16.840 -1.372 1.00 81.06 175 GLY A N 1
ATOM 1328 C CA . GLY A 1 175 ? 3.213 -16.392 -2.666 1.00 81.06 175 GLY A CA 1
ATOM 1329 C C . GLY A 1 175 ? 4.286 -15.778 -3.568 1.00 81.06 175 GLY A C 1
ATOM 1330 O O . GLY A 1 175 ? 4.321 -16.083 -4.753 1.00 81.06 175 GLY A O 1
ATOM 1331 N N . TYR A 1 176 ? 5.193 -14.983 -2.997 1.00 76.31 176 TYR A N 1
ATOM 1332 C CA . TYR A 1 176 ? 6.334 -14.418 -3.721 1.00 76.31 176 TYR A CA 1
ATOM 1333 C C . TYR A 1 176 ? 7.382 -15.474 -4.108 1.00 76.31 176 TYR A C 1
ATOM 1335 O O . TYR A 1 176 ? 7.928 -15.435 -5.198 1.00 76.31 176 TYR A O 1
ATOM 1343 N N . MET A 1 177 ? 7.675 -16.440 -3.236 1.00 80.31 177 MET A N 1
ATOM 1344 C CA . MET A 1 177 ? 8.646 -17.503 -3.546 1.00 80.31 177 MET A CA 1
ATOM 1345 C C . MET A 1 177 ? 8.168 -18.445 -4.659 1.00 80.31 177 MET A C 1
ATOM 1347 O O . MET A 1 177 ? 8.979 -19.147 -5.257 1.00 80.31 177 MET A O 1
ATOM 1351 N N . LEU A 1 178 ? 6.858 -18.488 -4.905 1.00 78.69 178 LEU A N 1
ATOM 1352 C CA . LEU A 1 178 ? 6.242 -19.273 -5.972 1.00 78.69 178 LEU A CA 1
ATOM 1353 C C . LEU A 1 178 ? 6.141 -18.517 -7.309 1.00 78.69 178 LEU A C 1
ATOM 1355 O O . LEU A 1 178 ? 5.823 -19.156 -8.312 1.00 78.69 178 LEU A O 1
ATOM 1359 N N . SER A 1 179 ? 6.358 -17.196 -7.322 1.00 69.12 179 SER A N 1
ATOM 1360 C CA . SER A 1 179 ? 6.272 -16.330 -8.511 1.00 69.12 179 SER A CA 1
ATOM 1361 C C . SER A 1 179 ? 7.634 -16.066 -9.135 1.00 69.12 179 SER A C 1
ATOM 1363 O O . SER A 1 179 ? 7.719 -16.125 -10.379 1.00 69.12 179 SER A O 1
#